Protein AF-A0A249PJV7-F1 (afdb_monomer_lite)

pLDDT: mean 77.78, std 18.68, range [42.84, 97.31]

InterPro domains:
  IPR000792 Transcription regulator LuxR, C-terminal [PF00196] (59-111)
  IPR000792 Transcription regulator LuxR, C-terminal [PR00038] (60-74)
  IPR000792 Transcription regulator LuxR, C-terminal [PR00038] (74-90)
  IPR000792 Transcription regulator LuxR, C-terminal [PR00038] (90-102)
  IPR000792 Transcription regulator LuxR, C-terminal [PS00622] (74-101)
  IPR000792 Transcription regulator LuxR, C-terminal [PS50043] (53-118)
  IPR000792 Transcription regulator LuxR, C-terminal [SM00421] (57-114)
  IPR000792 Transcription regulator LuxR, C-terminal [cd06170] (60-116)
  IPR016032 Signal transduction response regulator, C-terminal effector [SSF46894] (52-115)
  IPR036388 Winged helix-like DNA-binding domain superfamily [G3DSA:1.10.10.10] (46-116)

Foldseek 3Di:
DPVVVVVVVVVVVCVVVVHDDDPVVNVVVPPPDPDDDDDDPDDDDDPPPPPPLPCLVVPDDPLLNVLLVCLLVVDDLVVVCVVVVHDSVVSVVSQVVSCVSNVHPDSNRSSVVVVVVVVVD

Organism: NCBI:txid716928

Secondary structure (DSSP, 8-state):
--HHHHHHHHHHHHHHTT-----HHHHHH--S--------------------S--TTTTS-HHHHHHHHHHHTT--HHHHHHHHT--HHHHHHHHHHHHHHHT-SSHHHHHHHHHHHHTT-

Structure (mmCIF, N/CA/C/O backbone):
data_AF-A0A249PJV7-F1
#
_entry.id   AF-A0A249PJV7-F1
#
loop_
_atom_site.group_PDB
_atom_site.id
_atom_site.type_symbol
_atom_site.label_atom_id
_atom_site.label_alt_id
_atom_site.label_comp_id
_atom_site.label_asym_id
_atom_site.label_entity_id
_atom_site.label_seq_id
_atom_site.pdbx_PDB_ins_code
_atom_site.Cartn_x
_atom_site.Cartn_y
_atom_site.Cartn_z
_atom_site.occupancy
_atom_site.B_iso_or_equiv
_atom_site.auth_seq_id
_atom_site.auth_comp_id
_atom_site.auth_asym_id
_atom_site.auth_atom_id
_atom_site.pdbx_PDB_model_num
ATOM 1 N N . MET A 1 1 ? 27.826 9.187 -7.397 1.00 47.59 1 MET A N 1
ATOM 2 C CA . MET A 1 1 ? 27.723 9.079 -5.925 1.00 47.59 1 MET A CA 1
ATOM 3 C C . MET A 1 1 ? 26.666 8.029 -5.600 1.00 47.59 1 MET A C 1
ATOM 5 O O . MET A 1 1 ? 25.481 8.324 -5.683 1.00 47.59 1 MET A O 1
ATOM 9 N N . ASN A 1 2 ? 27.079 6.782 -5.348 1.00 49.06 2 ASN A N 1
ATOM 10 C CA . ASN A 1 2 ? 26.173 5.672 -5.025 1.00 49.06 2 ASN A CA 1
ATOM 11 C C . ASN A 1 2 ? 25.835 5.714 -3.527 1.00 49.06 2 ASN A C 1
ATOM 13 O O . ASN A 1 2 ? 26.393 4.961 -2.736 1.00 49.06 2 ASN A O 1
ATOM 17 N N . LEU A 1 3 ? 24.929 6.626 -3.159 1.00 65.44 3 LEU A N 1
ATOM 18 C CA . LEU A 1 3 ? 24.513 6.915 -1.779 1.00 65.44 3 LEU A CA 1
ATOM 19 C C . LEU A 1 3 ? 24.133 5.649 -0.988 1.00 65.44 3 LEU A C 1
ATOM 21 O O . LEU A 1 3 ? 24.379 5.564 0.209 1.00 65.44 3 LEU A O 1
ATOM 25 N N . SER A 1 4 ? 23.588 4.632 -1.659 1.00 72.12 4 SER A N 1
ATOM 26 C CA . SER A 1 4 ? 23.224 3.361 -1.032 1.00 72.12 4 SER A CA 1
ATOM 27 C C . SER A 1 4 ? 24.430 2.599 -0.474 1.00 72.12 4 SER A C 1
ATOM 29 O O . SER A 1 4 ? 24.326 2.020 0.601 1.00 72.12 4 SER A O 1
ATOM 31 N N . LEU A 1 5 ? 25.574 2.600 -1.165 1.00 76.62 5 LEU A N 1
ATOM 32 C CA . LEU A 1 5 ? 26.722 1.764 -0.797 1.00 76.62 5 LEU A CA 1
ATOM 33 C C . LEU A 1 5 ? 27.526 2.381 0.361 1.00 76.62 5 LEU A C 1
ATOM 35 O O . LEU A 1 5 ? 27.940 1.663 1.268 1.00 76.62 5 LEU A O 1
ATOM 39 N N . ASP A 1 6 ? 27.643 3.711 0.391 1.00 78.12 6 ASP A N 1
ATOM 40 C CA . ASP A 1 6 ? 28.238 4.472 1.501 1.00 78.12 6 ASP A CA 1
ATOM 41 C C . ASP A 1 6 ? 27.457 4.317 2.815 1.00 78.12 6 ASP A C 1
ATOM 43 O O . ASP A 1 6 ? 28.046 4.177 3.891 1.00 78.12 6 ASP A O 1
ATOM 47 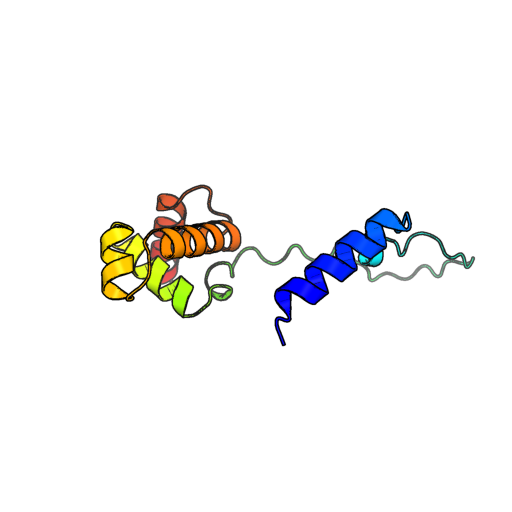N N . ILE A 1 7 ? 26.122 4.282 2.739 1.00 81.31 7 ILE A N 1
ATOM 48 C CA . ILE A 1 7 ? 25.267 4.060 3.913 1.00 81.31 7 ILE A CA 1
ATOM 49 C C . ILE A 1 7 ? 25.478 2.642 4.456 1.00 81.31 7 ILE A C 1
ATOM 51 O O . ILE A 1 7 ? 25.700 2.466 5.654 1.00 81.31 7 ILE A O 1
ATOM 55 N N . TRP A 1 8 ? 25.477 1.632 3.582 1.00 83.19 8 TRP A N 1
ATOM 56 C CA . TRP A 1 8 ? 25.709 0.241 3.980 1.00 83.19 8 TRP A CA 1
ATOM 57 C C . TRP A 1 8 ? 27.104 0.019 4.583 1.00 83.19 8 TRP A C 1
ATOM 59 O O . TRP A 1 8 ? 27.229 -0.662 5.601 1.00 83.19 8 TRP A O 1
ATOM 69 N N . LEU A 1 9 ? 28.145 0.643 4.026 1.00 81.94 9 LEU A N 1
ATOM 70 C CA . LEU A 1 9 ? 29.501 0.581 4.580 1.00 81.94 9 LEU A CA 1
ATOM 71 C C . LEU A 1 9 ? 29.604 1.262 5.949 1.00 81.94 9 LEU A C 1
ATOM 73 O O . LEU A 1 9 ? 30.307 0.763 6.828 1.00 81.94 9 LEU A O 1
ATOM 77 N N . SER A 1 10 ? 28.879 2.363 6.154 1.00 79.06 10 SER A N 1
ATOM 78 C CA . SER A 1 10 ? 28.840 3.068 7.441 1.00 79.06 10 SER A CA 1
ATOM 79 C C . SER A 1 10 ? 28.247 2.191 8.551 1.00 79.06 10 SER A C 1
ATOM 81 O O . SER A 1 10 ? 28.776 2.156 9.661 1.00 79.06 10 SER A O 1
ATOM 83 N N . VAL A 1 11 ? 27.198 1.422 8.238 1.00 76.69 11 VAL A N 1
ATOM 84 C CA . VAL A 1 11 ? 26.564 0.479 9.178 1.00 76.69 11 VAL A CA 1
ATOM 85 C C . VAL A 1 11 ? 27.494 -0.689 9.517 1.00 76.69 11 VAL A C 1
ATOM 87 O O . VAL A 1 11 ? 27.658 -1.022 10.690 1.00 76.69 11 VAL A O 1
ATOM 90 N N . ILE A 1 12 ? 28.153 -1.278 8.514 1.00 82.75 12 ILE A N 1
ATOM 91 C CA . ILE A 1 12 ? 29.110 -2.377 8.725 1.00 82.75 12 ILE A CA 1
ATOM 92 C C . ILE A 1 12 ? 30.295 -1.906 9.577 1.00 82.75 12 ILE A C 1
ATOM 94 O O . ILE A 1 12 ? 30.715 -2.600 10.502 1.00 82.75 12 ILE A O 1
ATOM 98 N N . ARG A 1 13 ? 30.811 -0.701 9.310 1.00 77.75 13 ARG A N 1
ATOM 99 C CA . ARG A 1 13 ? 31.916 -0.116 10.075 1.00 77.75 13 ARG A CA 1
ATOM 100 C C . ARG A 1 13 ? 31.535 0.142 11.534 1.00 77.75 13 ARG A C 1
ATOM 102 O O . ARG A 1 13 ? 32.350 -0.120 12.411 1.00 77.75 13 ARG A O 1
ATOM 109 N N . LEU A 1 14 ? 30.307 0.592 11.801 1.00 76.19 14 LEU A N 1
ATOM 110 C CA . LEU A 1 14 ? 29.801 0.775 13.163 1.00 76.19 14 LEU A CA 1
ATOM 111 C C . LEU A 1 14 ? 29.757 -0.553 13.934 1.00 76.19 14 LEU A C 1
ATOM 113 O O . LEU A 1 14 ? 30.263 -0.623 15.051 1.00 76.19 14 LEU A O 1
ATOM 117 N N . MET A 1 15 ? 29.229 -1.614 13.315 1.00 77.25 15 MET A N 1
ATOM 118 C CA . MET A 1 15 ? 29.163 -2.943 13.936 1.00 77.25 15 MET A CA 1
ATOM 119 C C . MET A 1 15 ? 30.549 -3.546 14.195 1.00 77.25 15 MET A C 1
ATOM 121 O O . MET A 1 15 ? 30.779 -4.113 15.260 1.00 77.25 15 MET A O 1
ATOM 125 N N . LEU A 1 16 ? 31.494 -3.397 13.259 1.00 79.56 16 LEU A N 1
ATOM 126 C CA . LEU A 1 16 ? 32.864 -3.908 13.418 1.00 79.56 16 LEU A CA 1
ATOM 127 C C . LEU A 1 16 ? 33.655 -3.173 14.510 1.00 79.56 16 LEU A C 1
ATOM 129 O O . LEU A 1 16 ? 34.535 -3.766 15.126 1.00 79.56 16 LEU A O 1
ATOM 133 N N . CYS A 1 17 ? 33.338 -1.905 14.777 1.00 72.06 17 CYS A N 1
ATOM 134 C CA . CYS A 1 17 ? 33.912 -1.148 15.890 1.00 72.06 17 CYS A CA 1
ATOM 135 C C . CYS A 1 17 ? 33.260 -1.467 17.250 1.00 72.06 17 CYS A C 1
ATOM 137 O O . CYS A 1 17 ? 33.632 -0.847 18.244 1.00 72.06 17 CYS A O 1
ATOM 139 N N . GLY A 1 18 ? 32.301 -2.403 17.311 1.00 59.75 18 GLY A N 1
ATOM 140 C CA . GLY A 1 18 ? 31.553 -2.721 18.532 1.00 59.75 18 GLY A CA 1
ATOM 141 C C . GLY A 1 18 ? 30.501 -1.670 18.898 1.00 59.75 18 GLY A C 1
ATOM 142 O O . GLY A 1 18 ? 30.070 -1.607 20.045 1.00 59.75 18 GLY A O 1
ATOM 143 N N . GLY A 1 19 ? 30.103 -0.822 17.946 1.00 63.09 19 GLY A N 1
ATOM 144 C CA . GLY A 1 19 ? 29.046 0.158 18.151 1.00 63.09 19 GLY A CA 1
ATOM 145 C C . GLY A 1 19 ? 27.679 -0.517 18.173 1.00 63.09 19 GLY A C 1
ATOM 146 O O . GLY A 1 19 ? 27.274 -1.148 17.196 1.00 63.09 19 GLY A O 1
ATOM 147 N N . GLU A 1 20 ? 26.946 -0.364 19.272 1.00 61.75 20 GLU A N 1
ATOM 148 C CA . GLU A 1 20 ? 25.554 -0.796 19.344 1.00 61.75 20 GLU A CA 1
ATOM 149 C C . GLU A 1 20 ? 24.675 0.151 18.520 1.00 61.75 20 GLU A C 1
ATOM 151 O O . GLU A 1 20 ? 24.611 1.360 18.755 1.00 61.75 20 GLU A O 1
ATOM 156 N N . TYR A 1 21 ? 23.985 -0.404 17.524 1.00 66.00 21 TYR A N 1
ATOM 157 C CA . TYR A 1 21 ? 22.943 0.320 16.810 1.00 66.00 21 TYR A CA 1
ATOM 158 C C . TYR A 1 21 ? 21.749 0.503 17.748 1.00 66.00 21 TYR A C 1
ATOM 160 O O . TYR A 1 21 ? 21.020 -0.450 18.018 1.00 66.00 21 TYR A O 1
ATOM 168 N N . LEU A 1 22 ? 21.557 1.727 18.241 1.00 66.94 22 LEU A N 1
ATOM 169 C CA . LEU A 1 22 ? 20.438 2.082 19.104 1.00 66.94 22 LEU A CA 1
ATOM 170 C C . LEU A 1 22 ? 19.263 2.580 18.244 1.00 66.94 22 LEU A C 1
ATOM 172 O O . LEU A 1 22 ? 19.349 3.671 17.670 1.00 66.94 22 LEU A O 1
ATOM 176 N N . PRO A 1 23 ? 18.155 1.825 18.132 1.00 63.44 23 PRO A N 1
ATOM 177 C CA . PRO A 1 23 ? 16.993 2.272 17.380 1.00 63.44 23 PRO A CA 1
ATOM 178 C C . PRO A 1 23 ? 16.438 3.568 17.992 1.00 63.44 23 PRO A C 1
ATOM 180 O O . PRO A 1 23 ? 16.383 3.687 19.219 1.00 63.44 23 PRO A O 1
ATOM 183 N N . PRO A 1 24 ? 15.957 4.530 17.186 1.00 60.94 24 PRO A N 1
ATOM 184 C CA . PRO A 1 24 ? 15.406 5.791 17.696 1.00 60.94 24 PRO A CA 1
ATOM 185 C C . PRO A 1 24 ? 14.197 5.590 18.626 1.00 60.94 24 PRO A C 1
ATOM 187 O O . PRO A 1 24 ? 13.920 6.435 19.479 1.00 60.94 24 PRO A O 1
ATOM 190 N N . GLU A 1 25 ? 13.517 4.446 18.518 1.00 63.38 25 GLU A N 1
ATOM 191 C CA . GLU A 1 25 ? 12.459 4.028 19.443 1.00 63.38 25 GLU A CA 1
ATOM 192 C C . GLU A 1 25 ? 12.979 3.802 20.873 1.00 63.38 25 GLU A C 1
ATOM 194 O O . GLU A 1 25 ? 12.285 4.107 21.842 1.00 63.38 25 GLU A O 1
ATOM 199 N N . LEU A 1 26 ? 14.224 3.330 21.025 1.00 58.56 26 LEU A N 1
ATOM 200 C CA . LEU A 1 26 ? 14.843 3.124 22.334 1.00 58.56 26 LEU A CA 1
ATOM 201 C C . LEU A 1 26 ? 15.240 4.456 22.979 1.00 58.56 26 LEU A C 1
ATOM 203 O O . LEU A 1 26 ? 15.023 4.627 24.169 1.00 58.56 26 LEU A O 1
ATOM 207 N N . ILE A 1 27 ? 15.709 5.440 22.204 1.00 64.69 27 ILE A N 1
ATOM 208 C CA . ILE A 1 27 ? 16.029 6.795 22.703 1.00 64.69 27 ILE A CA 1
ATOM 209 C C . ILE A 1 27 ? 14.768 7.505 23.216 1.00 64.69 27 ILE A C 1
ATOM 211 O O . ILE A 1 27 ? 14.797 8.178 24.245 1.00 64.69 27 ILE A O 1
ATOM 215 N N . ARG A 1 28 ? 13.637 7.333 22.518 1.00 56.94 28 ARG A N 1
ATOM 216 C CA . ARG A 1 28 ? 12.345 7.921 22.903 1.00 56.94 28 ARG A CA 1
ATOM 217 C C . ARG A 1 28 ? 11.841 7.383 24.248 1.00 56.94 28 ARG A C 1
ATOM 219 O O . ARG A 1 28 ? 11.235 8.137 25.007 1.00 56.94 28 ARG A O 1
ATOM 226 N N . ASN A 1 29 ? 12.133 6.116 24.541 1.00 50.97 29 ASN A N 1
ATOM 227 C CA . ASN A 1 29 ? 11.712 5.430 25.763 1.00 50.97 29 ASN A CA 1
ATOM 228 C C . ASN A 1 29 ? 12.785 5.440 26.869 1.00 50.97 29 ASN A C 1
ATOM 230 O O . ASN A 1 29 ? 12.449 5.238 28.029 1.00 50.97 29 ASN A O 1
ATOM 234 N N . ALA A 1 30 ? 14.048 5.742 26.546 1.00 56.53 30 ALA A N 1
ATOM 235 C CA . ALA A 1 30 ? 15.174 5.849 27.480 1.00 56.53 30 ALA A CA 1
ATOM 236 C C . ALA A 1 30 ? 15.235 7.188 28.241 1.00 56.53 30 ALA A C 1
ATOM 238 O O . ALA A 1 30 ? 16.242 7.499 28.870 1.00 56.53 30 ALA A O 1
ATOM 239 N N . LYS A 1 31 ? 14.137 7.959 28.288 1.00 50.88 31 LYS A N 1
ATOM 240 C CA . LYS A 1 31 ? 13.911 9.008 29.307 1.00 50.88 31 LYS A CA 1
ATOM 241 C C . LYS A 1 31 ? 13.654 8.404 30.705 1.00 50.88 31 LYS A C 1
ATOM 243 O O . LYS A 1 31 ? 12.875 8.934 31.493 1.00 50.88 31 LYS A O 1
ATOM 248 N N . LEU A 1 32 ? 14.298 7.279 30.996 1.00 52.47 32 LEU A N 1
ATOM 249 C CA . LEU A 1 32 ? 14.318 6.630 32.291 1.00 52.47 32 LEU A CA 1
ATOM 250 C C . LEU A 1 32 ? 15.679 6.946 32.914 1.00 52.47 32 LEU A C 1
ATOM 252 O O . LEU A 1 32 ? 16.702 6.406 32.513 1.00 52.47 32 LEU A O 1
ATOM 256 N N . ASP A 1 33 ? 15.625 7.846 33.892 1.00 52.19 33 ASP A N 1
ATOM 257 C CA . ASP A 1 33 ? 16.577 7.964 34.996 1.00 52.19 33 ASP A CA 1
ATOM 258 C C . ASP A 1 33 ? 17.910 8.707 34.764 1.00 52.19 33 ASP A C 1
ATOM 260 O O . ASP A 1 33 ? 18.994 8.202 35.036 1.00 52.19 33 ASP A O 1
ATOM 264 N N . ILE A 1 34 ? 17.832 9.984 34.368 1.00 53.31 34 ILE A N 1
ATOM 265 C CA . ILE A 1 34 ? 18.856 10.975 34.752 1.00 53.31 34 ILE A CA 1
ATOM 266 C C . ILE A 1 34 ? 18.224 11.841 35.855 1.00 53.31 34 ILE A C 1
ATOM 268 O O . ILE A 1 34 ? 17.432 12.741 35.583 1.00 53.31 34 ILE A O 1
ATOM 272 N N . GLN A 1 35 ? 18.496 11.455 37.104 1.00 48.50 35 GLN A N 1
ATOM 273 C CA . GLN A 1 35 ? 17.888 11.900 38.366 1.00 48.50 35 GLN A CA 1
ATOM 274 C C . GLN A 1 35 ? 17.716 13.418 38.560 1.00 48.50 35 GLN A C 1
ATOM 276 O O . GLN A 1 35 ? 18.641 14.207 38.373 1.00 48.50 35 GLN A O 1
ATOM 281 N N . SER A 1 36 ? 16.563 13.808 39.115 1.00 44.88 36 SER A N 1
ATOM 282 C CA . SER A 1 36 ? 16.451 14.927 40.063 1.00 44.88 36 SER A CA 1
ATOM 283 C C . SER A 1 36 ? 15.309 14.670 41.066 1.00 44.88 36 SER A C 1
ATOM 285 O O . SER A 1 36 ? 14.235 14.225 40.657 1.00 44.88 36 SER A O 1
ATOM 287 N N . PRO A 1 37 ? 15.540 14.895 42.375 1.00 53.75 37 PRO A N 1
ATOM 288 C CA . PRO A 1 37 ? 14.577 14.663 43.447 1.00 53.75 37 PRO A CA 1
ATOM 289 C C . PRO A 1 37 ? 13.528 15.787 43.510 1.00 53.75 37 PRO A C 1
ATOM 291 O O . PRO A 1 37 ? 13.763 16.889 43.025 1.00 53.75 37 PRO A O 1
ATOM 294 N N . ALA A 1 38 ? 12.423 15.500 44.206 1.00 43.03 38 ALA A N 1
ATOM 295 C CA . ALA A 1 38 ? 11.277 16.362 44.534 1.00 43.03 38 ALA A CA 1
ATOM 296 C C . ALA A 1 38 ? 10.109 16.357 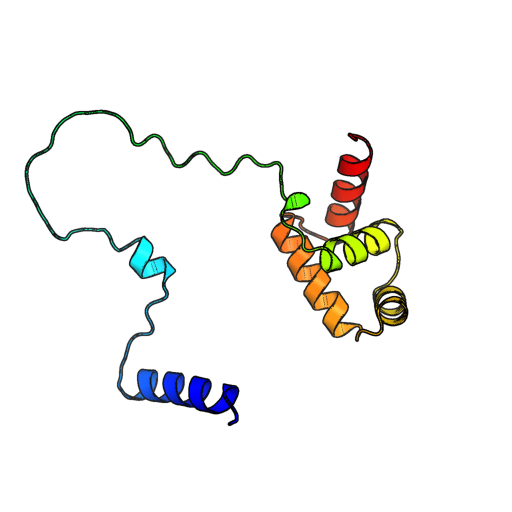43.528 1.00 43.03 38 ALA A C 1
ATOM 298 O O . ALA A 1 38 ? 10.121 16.991 42.476 1.00 43.03 38 ALA A O 1
ATOM 299 N N . LEU A 1 39 ? 9.042 15.663 43.938 1.00 48.22 39 LEU A N 1
ATOM 300 C CA . LEU A 1 39 ? 7.705 15.784 43.369 1.00 48.22 39 LEU A CA 1
ATOM 301 C C . LEU A 1 39 ? 7.137 17.198 43.577 1.00 48.22 39 LEU A C 1
ATOM 303 O O . LEU A 1 39 ? 7.143 17.694 44.704 1.00 48.22 39 LEU A O 1
ATOM 307 N N . PRO A 1 40 ? 6.461 17.751 42.565 1.00 54.56 40 PRO A N 1
ATOM 308 C CA . PRO A 1 40 ? 5.214 18.478 42.748 1.00 54.56 40 PRO A CA 1
ATOM 309 C C . PRO A 1 40 ? 4.017 17.552 42.430 1.00 54.56 40 PRO A C 1
ATOM 311 O O . PRO A 1 40 ? 4.000 16.919 41.371 1.00 54.56 40 PRO A O 1
ATOM 314 N N . PRO A 1 41 ? 2.992 17.444 43.300 1.00 54.88 41 PRO A N 1
ATOM 315 C CA . PRO A 1 41 ? 1.743 16.786 42.945 1.00 54.88 41 PRO A CA 1
ATOM 316 C C . PRO A 1 41 ? 0.934 17.757 42.077 1.00 54.88 41 PRO A C 1
ATOM 318 O O . PRO A 1 41 ? 0.560 18.839 42.522 1.00 54.88 41 PRO A O 1
ATOM 321 N N . GLY A 1 42 ? 0.689 17.409 40.817 1.00 43.03 42 GLY A N 1
ATOM 322 C CA . GLY A 1 42 ? -0.023 18.312 39.916 1.00 43.03 42 GLY A CA 1
ATOM 323 C C . GLY A 1 42 ? -0.351 17.681 38.576 1.00 43.03 42 GLY A C 1
ATOM 324 O O . GLY A 1 42 ? 0.361 17.879 37.601 1.00 43.03 42 GLY A O 1
ATOM 325 N N . ASN A 1 43 ? -1.430 16.900 38.563 1.00 54.06 43 ASN A N 1
ATOM 326 C CA . ASN A 1 43 ? -2.181 16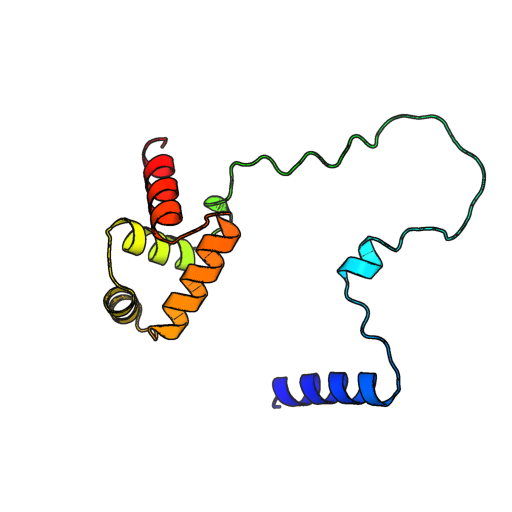.407 37.410 1.00 54.06 43 ASN A CA 1
ATOM 327 C C . ASN A 1 43 ? -1.894 17.101 36.065 1.00 54.06 43 ASN A C 1
ATOM 329 O O . ASN A 1 43 ? -2.262 18.259 35.888 1.00 54.06 43 ASN A O 1
ATOM 333 N N . SER A 1 44 ? -1.378 16.351 35.082 1.00 52.62 44 SER A N 1
ATOM 334 C CA . SER A 1 44 ? -1.822 16.399 33.667 1.00 52.62 44 SER A CA 1
ATOM 335 C C . SER A 1 44 ? -0.955 15.535 32.736 1.00 52.62 44 SER A C 1
ATOM 337 O O . SER A 1 44 ? -0.512 15.972 31.683 1.00 52.62 44 SER A O 1
ATOM 339 N N . PHE A 1 45 ? -0.768 14.258 33.066 1.00 42.84 45 PHE A N 1
ATOM 340 C CA . PHE A 1 45 ? -0.441 13.252 32.051 1.00 42.84 45 PHE A CA 1
ATOM 341 C C . PHE A 1 45 ? -1.464 12.131 32.156 1.00 42.84 45 PHE A C 1
ATOM 343 O O . PHE A 1 45 ? -1.240 11.090 32.765 1.00 42.84 45 PHE A O 1
ATOM 350 N N . GLY A 1 46 ? -2.643 12.393 31.586 1.00 51.59 46 GLY A N 1
ATOM 351 C CA . GLY A 1 46 ? -3.524 11.304 31.189 1.00 51.59 46 GLY A CA 1
ATOM 352 C C . GLY A 1 46 ? -2.776 10.381 30.217 1.00 51.59 46 GLY A C 1
ATOM 353 O O . GLY A 1 46 ? -1.854 10.845 29.535 1.00 51.59 46 GLY A O 1
ATOM 354 N N . PRO A 1 47 ? -3.139 9.089 30.144 1.00 54.31 47 PRO A N 1
ATOM 355 C CA . PRO A 1 47 ? -2.537 8.168 29.185 1.00 54.31 47 PRO A CA 1
ATOM 356 C C . PRO A 1 47 ? -2.580 8.807 27.790 1.00 54.31 47 PRO A C 1
ATOM 358 O O . PRO A 1 47 ? -3.577 9.475 27.485 1.00 54.31 47 PRO A O 1
ATOM 361 N N . PRO A 1 48 ? -1.541 8.650 26.944 1.00 53.56 48 PRO A N 1
ATOM 362 C CA . PRO A 1 48 ? -1.605 9.121 25.571 1.00 53.56 48 PRO A CA 1
ATOM 363 C C . PRO A 1 48 ? -2.852 8.493 24.971 1.00 53.56 48 PRO A C 1
ATOM 365 O O . PRO A 1 48 ? -2.942 7.274 24.833 1.00 53.56 48 PRO A O 1
ATOM 368 N N . ARG A 1 49 ? -3.855 9.345 24.742 1.00 51.06 49 ARG A N 1
ATOM 369 C CA . ARG A 1 49 ? -5.159 8.991 24.206 1.00 51.06 49 ARG A CA 1
ATOM 370 C C . ARG A 1 49 ? -4.877 8.081 23.025 1.00 51.06 49 ARG A C 1
ATOM 372 O O . ARG A 1 49 ? -4.287 8.540 22.046 1.00 51.06 49 ARG A O 1
ATOM 379 N N . ALA A 1 50 ? -5.198 6.794 23.182 1.00 50.62 50 ALA A N 1
ATOM 380 C CA . ALA A 1 50 ? -5.074 5.803 22.130 1.00 50.62 50 ALA A CA 1
ATOM 381 C C . ALA A 1 50 ? -5.603 6.471 20.867 1.00 50.62 50 ALA A C 1
ATOM 383 O O . ALA A 1 50 ? -6.736 6.969 20.881 1.00 50.62 50 ALA A O 1
ATOM 384 N N . LYS A 1 51 ? -4.727 6.617 19.861 1.00 51.41 51 LYS A N 1
ATOM 385 C CA . LYS A 1 51 ? -5.062 7.263 18.594 1.00 51.41 51 LYS A CA 1
ATOM 386 C C . LYS A 1 51 ? -6.442 6.762 18.208 1.00 51.41 51 LYS A C 1
ATOM 388 O O . LYS A 1 51 ? -6.664 5.556 18.106 1.00 51.41 51 LYS A O 1
ATOM 393 N N . THR A 1 52 ? -7.379 7.701 18.155 1.00 45.78 52 THR A N 1
ATOM 394 C CA . THR A 1 52 ? -8.778 7.420 17.864 1.00 45.78 52 THR A CA 1
ATOM 395 C C . THR A 1 52 ? -8.814 6.566 16.609 1.00 45.78 52 THR A C 1
ATOM 397 O O . THR A 1 52 ? -8.219 6.918 15.595 1.00 45.78 52 THR A O 1
ATOM 400 N N . GLN A 1 53 ? -9.440 5.403 16.740 1.00 51.62 53 GLN A N 1
ATOM 401 C CA . GLN A 1 53 ? -9.342 4.264 15.835 1.00 51.62 53 GLN A CA 1
ATOM 402 C C . GLN A 1 53 ? -10.162 4.475 14.557 1.00 51.62 53 GLN A C 1
ATOM 404 O O . GLN A 1 53 ? -10.944 3.617 14.161 1.00 51.62 53 GLN A O 1
ATOM 409 N N . ASN A 1 54 ? -10.055 5.650 13.937 1.00 52.88 54 ASN A N 1
ATOM 410 C CA . ASN A 1 54 ? -10.908 6.002 12.814 1.00 52.88 54 ASN A CA 1
ATOM 411 C C . ASN A 1 54 ? -10.260 6.965 11.815 1.00 52.88 54 ASN A C 1
ATOM 413 O O . ASN A 1 54 ? -10.880 7.938 11.396 1.00 52.88 54 ASN A O 1
ATOM 417 N N . THR A 1 55 ? -9.024 6.676 11.402 1.00 56.06 55 THR A N 1
ATOM 418 C CA . THR A 1 55 ? -8.443 7.330 10.216 1.00 56.06 55 THR A CA 1
ATOM 419 C C .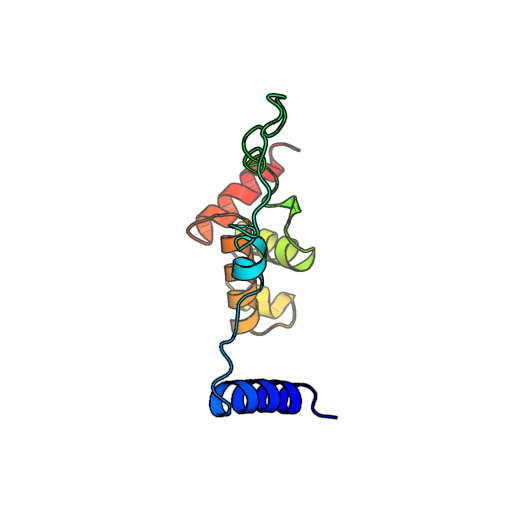 THR A 1 55 ? -7.503 6.438 9.403 1.00 56.06 55 TH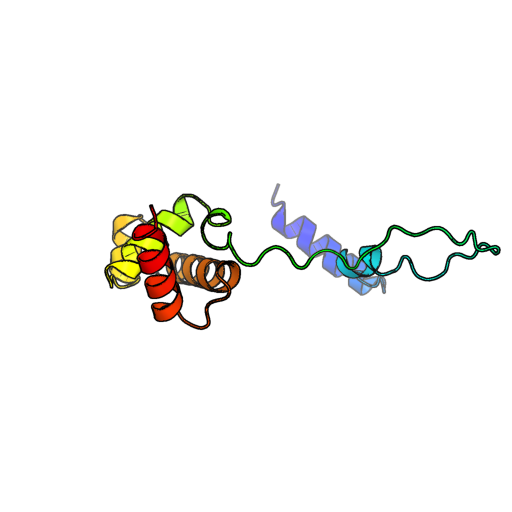R A C 1
ATOM 421 O O . THR A 1 55 ? -6.680 6.942 8.651 1.00 56.06 55 THR A O 1
ATOM 424 N N . GLY A 1 56 ? -7.656 5.108 9.456 1.00 73.56 56 GLY A N 1
ATOM 425 C CA . GLY A 1 56 ? -6.791 4.198 8.684 1.00 73.56 56 GLY A CA 1
ATOM 426 C C . GLY A 1 56 ? -6.802 4.462 7.169 1.00 73.56 56 GLY A C 1
ATOM 427 O O . GLY A 1 56 ? -5.792 4.272 6.503 1.00 73.56 56 GLY A O 1
ATOM 428 N N . ILE A 1 57 ? -7.923 4.945 6.616 1.00 81.50 57 ILE A N 1
ATOM 429 C CA . ILE A 1 57 ? -8.042 5.274 5.183 1.00 81.50 57 ILE A CA 1
ATOM 430 C C . ILE A 1 57 ? -7.461 6.656 4.863 1.00 81.50 57 ILE A C 1
ATOM 432 O O . ILE A 1 57 ? -6.869 6.828 3.803 1.00 81.50 57 ILE A O 1
ATOM 436 N N . ALA A 1 58 ? -7.572 7.625 5.777 1.00 82.06 58 ALA A N 1
ATOM 437 C CA . ALA A 1 58 ? -6.993 8.957 5.580 1.00 82.06 58 ALA A CA 1
ATOM 438 C C . ALA A 1 58 ? -5.456 8.961 5.688 1.00 82.06 58 ALA A C 1
ATOM 440 O O . ALA A 1 58 ? -4.812 9.888 5.210 1.00 82.06 58 ALA A O 1
ATOM 441 N N . GLU A 1 59 ? -4.865 7.928 6.297 1.00 87.19 59 GLU A N 1
ATOM 442 C CA . GLU A 1 59 ? -3.411 7.720 6.353 1.00 87.19 59 GLU A CA 1
ATOM 443 C C . GLU A 1 59 ? -2.834 7.072 5.076 1.00 87.19 59 GLU A C 1
ATOM 445 O O . GLU A 1 59 ? -1.612 6.939 4.932 1.00 87.19 59 GLU A O 1
ATOM 450 N N . LEU A 1 60 ? -3.686 6.660 4.129 1.00 91.69 60 LEU A N 1
ATOM 451 C CA . LEU A 1 60 ? -3.240 6.116 2.850 1.00 91.69 60 LEU A CA 1
ATOM 452 C C . LEU A 1 60 ? -2.779 7.233 1.915 1.00 91.69 60 LEU A C 1
ATOM 454 O O . LEU A 1 60 ? -3.409 8.279 1.775 1.00 91.69 60 LEU A O 1
ATOM 458 N N . THR A 1 61 ? -1.685 6.978 1.207 1.00 93.50 61 THR A N 1
ATOM 459 C CA . THR A 1 61 ? -1.251 7.845 0.109 1.00 93.50 61 THR A CA 1
ATOM 460 C C . THR A 1 61 ? -2.236 7.774 -1.058 1.00 93.50 61 THR A C 1
ATOM 462 O O . THR A 1 61 ? -2.949 6.783 -1.229 1.00 93.50 61 THR A O 1
ATOM 465 N N . ALA A 1 62 ? -2.217 8.780 -1.937 1.00 92.88 62 ALA A N 1
ATOM 466 C CA . ALA A 1 62 ? -3.062 8.798 -3.134 1.00 92.88 62 ALA A CA 1
ATOM 467 C C . ALA A 1 62 ? -2.914 7.519 -3.980 1.00 92.88 62 ALA A C 1
ATOM 469 O O . ALA A 1 62 ? -3.901 6.961 -4.456 1.00 92.88 62 ALA A O 1
ATOM 470 N N . ARG A 1 63 ? -1.683 7.007 -4.119 1.00 93.00 63 ARG A N 1
ATOM 471 C CA . ARG A 1 63 ? -1.422 5.775 -4.871 1.00 93.00 63 ARG A CA 1
ATOM 472 C C . ARG A 1 63 ? -1.966 4.532 -4.173 1.00 93.00 63 ARG A C 1
ATOM 474 O O . ARG A 1 63 ? -2.498 3.643 -4.829 1.00 93.00 63 ARG A O 1
ATOM 481 N N . GLU A 1 64 ? -1.833 4.459 -2.856 1.00 94.88 64 GLU A N 1
ATOM 482 C CA . GLU A 1 64 ? -2.377 3.354 -2.065 1.00 94.88 64 GLU A CA 1
ATOM 483 C C . GLU A 1 64 ? -3.908 3.331 -2.106 1.00 94.88 64 GLU A C 1
ATOM 485 O O . GLU A 1 64 ? -4.492 2.256 -2.222 1.00 94.88 64 GLU A O 1
ATOM 490 N N . LEU A 1 65 ? -4.549 4.501 -2.097 1.00 95.31 65 LEU A N 1
ATOM 491 C CA . LEU A 1 65 ? -5.999 4.632 -2.219 1.00 95.31 65 LEU A CA 1
ATOM 492 C C . LEU A 1 65 ? -6.492 4.141 -3.589 1.00 95.31 65 LEU A C 1
ATOM 494 O O . LEU A 1 65 ? -7.406 3.324 -3.646 1.00 95.31 65 LEU A O 1
ATOM 498 N N . GLN A 1 66 ? -5.827 4.538 -4.679 1.00 95.81 66 GLN A N 1
ATOM 499 C CA . GLN A 1 66 ? -6.115 4.038 -6.032 1.00 95.81 66 GLN A CA 1
ATOM 500 C C . GLN A 1 66 ? -5.988 2.508 -6.138 1.00 95.81 66 GLN A C 1
ATOM 502 O O . GLN A 1 66 ? -6.817 1.832 -6.748 1.00 95.81 66 GLN A O 1
ATOM 507 N N . ILE A 1 67 ? -4.942 1.935 -5.533 1.00 96.25 67 ILE A N 1
ATOM 508 C CA . ILE A 1 67 ? -4.749 0.480 -5.503 1.00 96.25 67 ILE A CA 1
ATOM 509 C C . ILE A 1 67 ? -5.857 -0.186 -4.679 1.00 96.25 67 ILE A C 1
ATOM 511 O O . ILE A 1 67 ? -6.418 -1.190 -5.117 1.00 96.25 67 ILE A O 1
ATOM 515 N N . LEU A 1 68 ? -6.198 0.364 -3.513 1.00 96.25 68 LEU A N 1
ATOM 516 C CA . LEU A 1 68 ? -7.246 -0.162 -2.639 1.00 96.25 68 LEU A CA 1
ATOM 517 C C . LEU A 1 68 ? -8.628 -0.133 -3.306 1.00 96.25 68 LEU A C 1
ATOM 519 O O . LEU A 1 68 ? -9.383 -1.096 -3.176 1.00 96.25 68 LEU A O 1
ATOM 523 N N . GLU A 1 69 ? -8.934 0.910 -4.077 1.00 95.62 69 GLU A N 1
ATOM 524 C CA . GLU A 1 69 ? -10.153 1.003 -4.882 1.00 95.62 69 GLU A CA 1
ATOM 525 C C . GLU A 1 69 ? -10.247 -0.160 -5.880 1.00 95.62 69 GLU A C 1
ATOM 527 O O . GLU A 1 69 ? -11.237 -0.894 -5.895 1.00 95.62 69 GLU A O 1
ATOM 532 N N . MET A 1 70 ? -9.189 -0.412 -6.652 1.00 96.25 70 MET A N 1
ATOM 533 C CA . MET A 1 70 ? -9.141 -1.536 -7.594 1.00 96.25 70 MET A CA 1
ATOM 534 C C . MET A 1 70 ? -9.240 -2.893 -6.877 1.00 96.25 70 MET A C 1
ATOM 536 O O . MET A 1 70 ? -9.928 -3.808 -7.336 1.00 96.25 70 MET A O 1
ATOM 540 N N . VAL A 1 71 ? -8.606 -3.027 -5.711 1.00 96.06 71 VAL A N 1
ATOM 541 C CA . VAL A 1 71 ? -8.709 -4.233 -4.875 1.00 96.06 71 VAL A CA 1
ATOM 542 C C . VAL A 1 71 ? -10.140 -4.442 -4.376 1.00 96.06 71 VAL A C 1
ATOM 544 O O . VAL A 1 71 ? -10.608 -5.580 -4.373 1.00 96.06 71 VAL A O 1
ATOM 547 N N . SER A 1 72 ? -10.854 -3.372 -4.015 1.00 95.31 72 SER A N 1
ATOM 548 C CA . SER A 1 72 ? -12.257 -3.434 -3.585 1.00 95.31 72 SER A CA 1
ATOM 549 C C . SER A 1 72 ? -13.215 -3.878 -4.693 1.00 95.31 72 SER A C 1
ATOM 551 O O . SER A 1 72 ? -14.233 -4.505 -4.405 1.00 95.31 72 SER A O 1
ATOM 553 N N . ARG A 1 73 ? -12.838 -3.648 -5.958 1.00 94.75 73 ARG A N 1
ATOM 554 C CA . ARG A 1 73 ? -13.524 -4.159 -7.157 1.00 94.75 73 ARG A CA 1
ATOM 555 C C . ARG A 1 73 ? -13.185 -5.622 -7.475 1.00 94.75 73 ARG A C 1
ATOM 557 O O . ARG A 1 73 ? -13.699 -6.171 -8.441 1.00 94.75 73 ARG A O 1
ATOM 564 N N . GLY A 1 74 ? -12.310 -6.257 -6.692 1.00 94.75 74 GLY A N 1
ATOM 565 C CA . GLY A 1 74 ? -11.917 -7.657 -6.873 1.00 94.75 74 GLY A CA 1
ATOM 566 C C . GLY A 1 74 ? -10.828 -7.885 -7.925 1.00 94.75 74 GLY A C 1
ATOM 567 O O . GLY A 1 74 ? -10.587 -9.027 -8.315 1.00 94.75 74 GLY A O 1
ATOM 568 N N . LEU A 1 75 ? -10.136 -6.834 -8.378 1.00 95.00 75 LEU A N 1
ATOM 569 C CA . LEU A 1 75 ? -9.085 -6.975 -9.388 1.00 95.00 75 LEU A CA 1
ATOM 570 C C . LEU A 1 75 ? -7.868 -7.745 -8.848 1.00 95.00 75 LEU A C 1
ATOM 572 O O . LEU A 1 75 ? -7.464 -7.640 -7.682 1.00 95.00 75 LEU A O 1
ATOM 576 N N . GLN A 1 76 ? -7.267 -8.543 -9.730 1.00 95.38 76 GLN A N 1
ATOM 577 C CA . GLN A 1 76 ? -6.038 -9.277 -9.444 1.00 95.38 76 GLN A CA 1
ATOM 578 C C . GLN A 1 76 ? -4.815 -8.362 -9.552 1.00 95.38 76 GLN A C 1
ATOM 580 O O . GLN A 1 76 ? -4.805 -7.405 -10.327 1.00 95.38 76 GLN A O 1
ATOM 585 N N . ASN A 1 77 ? -3.740 -8.701 -8.835 1.00 94.75 77 ASN A N 1
ATOM 586 C CA . ASN A 1 77 ? -2.517 -7.892 -8.802 1.00 94.75 77 ASN A CA 1
ATOM 587 C C . ASN A 1 77 ? -1.913 -7.681 -10.197 1.00 94.75 77 ASN A C 1
ATOM 589 O O . ASN A 1 77 ? -1.385 -6.608 -10.455 1.00 94.75 77 ASN A O 1
ATOM 593 N N . LYS A 1 78 ? -2.042 -8.664 -11.099 1.00 96.00 78 LYS A N 1
ATOM 594 C CA . LYS A 1 78 ? -1.602 -8.566 -12.498 1.00 96.00 78 LYS A CA 1
ATOM 595 C C . LYS A 1 78 ? -2.323 -7.461 -13.274 1.00 96.00 78 LYS A C 1
ATOM 597 O O . LYS A 1 78 ? -1.689 -6.721 -14.016 1.00 96.00 78 LYS A O 1
ATOM 602 N N . LEU A 1 79 ? -3.635 -7.321 -13.076 1.00 97.06 79 LEU A N 1
ATOM 603 C CA . LEU A 1 79 ? -4.437 -6.289 -13.741 1.00 97.06 79 LEU A CA 1
ATOM 604 C C . LEU A 1 79 ? -4.147 -4.905 -13.157 1.00 97.06 79 LEU A C 1
ATOM 606 O O . LEU A 1 79 ? -3.956 -3.950 -13.898 1.00 97.06 79 LEU A O 1
ATOM 610 N N . ILE A 1 80 ? -4.019 -4.821 -11.831 1.00 96.69 80 ILE A N 1
ATOM 611 C CA . ILE A 1 80 ? -3.626 -3.588 -11.136 1.00 96.69 80 ILE A CA 1
ATOM 612 C C . ILE A 1 80 ? -2.230 -3.140 -11.593 1.00 96.69 80 ILE A C 1
ATOM 614 O O . ILE A 1 80 ? -2.006 -1.963 -11.851 1.00 96.69 80 ILE A O 1
ATOM 618 N N . ALA A 1 81 ? -1.292 -4.079 -11.721 1.00 96.62 81 ALA A N 1
ATOM 619 C CA . ALA A 1 81 ? 0.054 -3.826 -12.218 1.00 96.62 81 ALA A CA 1
ATOM 620 C C . ALA A 1 81 ? 0.037 -3.281 -13.655 1.00 96.62 81 ALA A C 1
ATOM 622 O O . ALA A 1 81 ? 0.725 -2.299 -13.933 1.00 96.62 81 ALA A O 1
ATOM 623 N N . ALA A 1 82 ? -0.783 -3.863 -14.536 1.00 96.69 82 ALA A N 1
ATOM 624 C CA . ALA A 1 82 ? -0.939 -3.408 -15.915 1.00 96.69 82 ALA A CA 1
ATOM 625 C C . ALA A 1 82 ? -1.508 -1.980 -16.002 1.00 96.69 82 ALA A C 1
ATOM 627 O O . ALA A 1 82 ? -0.921 -1.143 -16.685 1.00 96.69 82 ALA A O 1
ATOM 628 N N . GLU A 1 83 ? -2.578 -1.686 -15.256 1.00 96.19 83 GLU A N 1
ATOM 629 C CA . GLU A 1 83 ? -3.214 -0.358 -15.210 1.00 96.19 83 GLU A CA 1
ATOM 630 C C . GLU A 1 83 ? -2.214 0.732 -14.807 1.00 96.19 83 GLU A C 1
ATOM 632 O O . GLU A 1 83 ? -2.125 1.813 -15.385 1.00 96.19 83 GLU A O 1
ATOM 637 N N . PHE A 1 84 ? -1.396 0.409 -13.810 1.00 94.81 84 PHE A N 1
ATOM 638 C CA . PHE A 1 84 ? -0.498 1.350 -13.169 1.00 94.81 84 PHE A CA 1
ATOM 639 C C . PHE A 1 84 ? 0.933 1.334 -13.711 1.00 94.81 84 PHE A C 1
ATOM 641 O O . PHE A 1 84 ? 1.765 2.084 -13.192 1.00 94.81 84 PHE A O 1
ATOM 648 N N . ARG A 1 85 ? 1.213 0.513 -14.735 1.00 94.69 85 ARG A N 1
ATOM 649 C CA . ARG A 1 85 ? 2.556 0.250 -15.288 1.00 94.69 85 ARG A CA 1
ATOM 650 C C . ARG A 1 85 ? 3.583 -0.099 -14.201 1.00 94.69 85 ARG A C 1
ATOM 652 O O . ARG A 1 85 ? 4.707 0.397 -14.201 1.00 94.69 85 ARG A O 1
ATOM 659 N N . LEU A 1 86 ? 3.175 -0.937 -13.250 1.00 94.62 86 LEU A N 1
ATOM 660 C CA . LEU A 1 86 ? 3.999 -1.437 -12.148 1.00 94.62 86 LEU A CA 1
ATOM 661 C C . LEU A 1 86 ? 4.300 -2.926 -12.326 1.00 94.62 86 LEU A C 1
ATOM 663 O O . LEU A 1 86 ? 3.659 -3.616 -13.112 1.00 94.62 86 LEU A O 1
ATOM 667 N N . SER A 1 87 ? 5.250 -3.447 -11.549 1.00 97.31 87 SER A N 1
ATOM 668 C CA . SER A 1 87 ? 5.417 -4.897 -11.415 1.00 97.31 87 SER A CA 1
ATOM 669 C C . SER A 1 87 ? 4.388 -5.476 -10.434 1.00 97.31 87 SER A C 1
ATOM 671 O O . SER A 1 87 ? 3.976 -4.808 -9.480 1.00 97.31 87 SER A O 1
ATOM 673 N N . GLU A 1 88 ? 4.020 -6.751 -10.598 1.00 96.94 88 GLU A N 1
ATOM 674 C CA . GLU A 1 88 ? 3.163 -7.451 -9.626 1.00 96.94 88 GLU A CA 1
ATOM 675 C C . GLU A 1 88 ? 3.766 -7.460 -8.214 1.00 96.94 88 GLU A C 1
ATOM 677 O O . GLU A 1 88 ? 3.039 -7.403 -7.220 1.00 96.94 88 GLU A O 1
ATOM 682 N N . HIS A 1 89 ? 5.096 -7.517 -8.116 1.00 96.56 89 HIS A N 1
ATOM 683 C CA . HIS A 1 89 ? 5.813 -7.458 -6.847 1.00 96.56 89 HIS A CA 1
ATOM 684 C C . HIS A 1 89 ? 5.616 -6.104 -6.154 1.00 96.56 89 HIS A C 1
ATOM 686 O O . HIS A 1 89 ? 5.289 -6.056 -4.971 1.00 96.56 89 HIS A O 1
ATOM 692 N N . THR A 1 90 ? 5.708 -5.006 -6.905 1.00 96.19 90 THR A N 1
ATOM 693 C CA . THR A 1 90 ? 5.456 -3.653 -6.394 1.00 96.19 90 THR A CA 1
ATOM 694 C C . THR A 1 90 ? 4.022 -3.514 -5.877 1.00 96.19 90 THR A C 1
ATOM 696 O O . THR A 1 90 ? 3.809 -2.987 -4.788 1.00 96.19 90 THR A O 1
ATOM 699 N N . VAL A 1 91 ? 3.033 -4.058 -6.597 1.00 96.75 91 VAL A N 1
ATOM 700 C CA . VAL A 1 91 ? 1.633 -4.072 -6.133 1.00 96.75 91 VAL A CA 1
ATOM 701 C C . VAL A 1 91 ? 1.482 -4.864 -4.832 1.00 96.75 91 VAL A C 1
ATOM 703 O O . VAL A 1 91 ? 0.766 -4.420 -3.937 1.00 96.75 91 VAL A O 1
ATOM 706 N N . LYS A 1 92 ? 2.177 -6.001 -4.678 1.00 96.00 92 LYS A N 1
ATOM 707 C CA . LYS A 1 92 ? 2.175 -6.771 -3.419 1.00 96.00 92 LYS A CA 1
ATOM 708 C C . LYS A 1 92 ? 2.740 -5.962 -2.248 1.00 96.00 92 LYS A C 1
ATOM 710 O O . LYS A 1 92 ? 2.151 -6.002 -1.173 1.00 96.00 92 LYS A O 1
ATOM 715 N N . ILE A 1 93 ? 3.822 -5.208 -2.458 1.00 96.88 93 ILE A N 1
ATOM 716 C CA . ILE A 1 93 ? 4.396 -4.323 -1.429 1.00 96.88 93 ILE A CA 1
ATOM 717 C C . ILE A 1 93 ? 3.394 -3.233 -1.040 1.00 96.88 93 ILE A C 1
ATOM 719 O O . ILE A 1 93 ? 3.116 -3.050 0.143 1.00 96.88 93 ILE A O 1
ATOM 723 N N . HIS A 1 94 ? 2.799 -2.544 -2.020 1.00 96.06 94 HIS A N 1
ATOM 724 C CA . HIS A 1 94 ? 1.774 -1.537 -1.736 1.00 96.06 94 HIS A CA 1
ATOM 725 C C . HIS A 1 94 ? 0.591 -2.135 -0.972 1.00 96.06 94 HIS A C 1
ATOM 727 O O . HIS A 1 94 ? 0.127 -1.540 -0.006 1.00 96.06 94 HIS A O 1
ATOM 733 N N . LEU A 1 95 ? 0.138 -3.332 -1.351 1.00 96.19 95 LEU A N 1
ATOM 734 C CA . LEU A 1 95 ? -0.960 -4.014 -0.674 1.00 96.19 95 LEU A CA 1
ATOM 735 C C . LEU A 1 95 ? -0.609 -4.395 0.768 1.00 96.19 95 LEU A C 1
ATOM 737 O O . LEU A 1 95 ? -1.448 -4.243 1.650 1.00 96.19 95 LEU A O 1
ATOM 741 N N . HIS A 1 96 ? 0.620 -4.845 1.021 1.00 96.06 96 HIS A N 1
ATOM 742 C CA . HIS A 1 96 ? 1.099 -5.107 2.376 1.00 96.06 96 HIS A CA 1
ATOM 743 C C . HIS A 1 96 ? 1.060 -3.834 3.230 1.00 96.06 96 HIS A C 1
ATOM 745 O O . HIS A 1 96 ? 0.479 -3.843 4.310 1.00 96.06 96 HIS A O 1
ATOM 751 N N . ASN A 1 97 ? 1.581 -2.720 2.712 1.00 94.81 97 ASN A N 1
ATOM 752 C CA . ASN A 1 97 ? 1.560 -1.439 3.420 1.00 94.81 97 ASN A CA 1
ATOM 753 C C . ASN A 1 97 ? 0.132 -0.958 3.696 1.00 94.81 97 ASN A C 1
ATOM 755 O O . ASN A 1 97 ? -0.148 -0.496 4.798 1.00 94.81 97 ASN A O 1
ATOM 759 N N . ILE A 1 98 ? -0.779 -1.108 2.730 1.00 95.31 98 ILE A N 1
ATOM 760 C CA . ILE A 1 98 ? -2.202 -0.785 2.894 1.00 95.31 98 ILE A CA 1
ATOM 761 C C . ILE A 1 98 ? -2.822 -1.617 4.018 1.00 95.31 98 ILE A C 1
ATOM 763 O O . ILE A 1 98 ? -3.469 -1.061 4.899 1.00 95.31 98 ILE A O 1
ATOM 767 N N . ILE A 1 99 ? -2.619 -2.937 4.007 1.00 94.44 99 ILE A N 1
ATOM 768 C CA . ILE A 1 99 ? -3.157 -3.851 5.025 1.00 94.44 99 ILE A CA 1
ATOM 769 C C . ILE A 1 99 ? -2.635 -3.465 6.415 1.00 94.44 99 ILE A C 1
ATOM 771 O O . ILE A 1 99 ? -3.427 -3.351 7.349 1.00 94.44 99 ILE A O 1
ATOM 775 N N . THR A 1 100 ? -1.335 -3.181 6.528 1.00 92.88 100 THR A N 1
ATOM 776 C CA . THR A 1 100 ? -0.695 -2.751 7.777 1.00 92.88 100 THR A CA 1
ATOM 777 C C . THR A 1 100 ? -1.244 -1.411 8.270 1.00 92.88 100 THR A C 1
ATOM 779 O O . THR A 1 100 ? -1.626 -1.306 9.432 1.00 92.88 100 THR A O 1
ATOM 782 N N . LYS A 1 101 ? -1.353 -0.401 7.397 1.00 92.06 101 LYS A N 1
ATOM 783 C CA . LYS A 1 101 ? -1.903 0.926 7.741 1.00 92.06 101 LYS A CA 1
ATOM 784 C C . LYS A 1 101 ? -3.376 0.865 8.136 1.00 92.06 101 LYS A C 1
ATOM 786 O O . LYS A 1 101 ? -3.805 1.549 9.057 1.00 92.06 101 LYS A O 1
ATOM 791 N N . LEU A 1 102 ? -4.153 0.012 7.472 1.00 91.44 102 LEU A N 1
ATOM 792 C CA . LEU A 1 102 ? -5.559 -0.199 7.803 1.00 91.44 102 LEU A CA 1
ATOM 793 C C . LEU A 1 102 ? -5.763 -1.069 9.044 1.00 91.44 102 LEU A C 1
ATOM 795 O O . LEU A 1 102 ? -6.901 -1.166 9.501 1.00 91.44 102 LEU A O 1
ATOM 799 N N . GLY A 1 103 ? -4.718 -1.725 9.562 1.00 90.12 103 GLY A N 1
ATOM 800 C CA . GLY A 1 103 ? -4.846 -2.729 10.618 1.00 90.12 103 GLY A CA 1
ATOM 801 C C . GLY A 1 103 ? -5.792 -3.866 10.221 1.00 90.12 103 GLY A C 1
ATOM 802 O O . GLY A 1 103 ? -6.609 -4.300 11.033 1.00 90.12 103 GLY A O 1
ATOM 803 N N . ALA A 1 104 ? -5.759 -4.267 8.948 1.00 91.94 104 ALA A N 1
ATOM 804 C CA . ALA A 1 104 ? -6.511 -5.404 8.429 1.00 91.94 104 ALA A CA 1
ATOM 805 C C . ALA A 1 104 ? -5.651 -6.676 8.500 1.00 91.94 104 ALA A C 1
ATOM 807 O O . ALA A 1 104 ? -4.425 -6.612 8.457 1.00 91.94 104 ALA A O 1
ATOM 808 N N . HIS A 1 105 ? -6.279 -7.846 8.557 1.00 90.94 105 HIS A N 1
ATOM 809 C CA . HIS A 1 105 ? -5.580 -9.131 8.547 1.00 90.94 105 HIS A CA 1
ATOM 810 C C . HIS A 1 105 ? -5.354 -9.664 7.133 1.00 90.94 105 HIS A C 1
ATOM 812 O O . HIS A 1 105 ? -4.428 -10.437 6.891 1.00 90.94 105 HIS A O 1
ATOM 818 N N . ASN A 1 106 ? -6.204 -9.281 6.181 1.00 94.00 106 ASN A N 1
ATOM 819 C CA . ASN A 1 106 ? -6.105 -9.749 4.806 1.00 94.00 106 ASN A CA 1
ATOM 820 C C . ASN A 1 106 ? -6.633 -8.715 3.798 1.00 94.00 106 ASN A C 1
ATOM 822 O O . ASN A 1 106 ? -7.285 -7.728 4.145 1.00 94.00 106 ASN A O 1
ATOM 826 N N . ARG A 1 107 ? -6.359 -8.961 2.510 1.00 94.44 107 ARG A N 1
ATOM 827 C CA . ARG A 1 107 ? -6.789 -8.075 1.414 1.00 94.44 107 ARG A CA 1
ATOM 828 C C . ARG A 1 107 ? -8.310 -7.923 1.314 1.00 94.44 107 ARG A C 1
ATOM 830 O O . ARG A 1 107 ? -8.787 -6.881 0.877 1.00 94.44 107 ARG A O 1
ATOM 837 N N . THR A 1 108 ? -9.060 -8.960 1.681 1.00 95.44 108 THR A N 1
ATOM 838 C CA . THR A 1 108 ? -10.526 -8.980 1.592 1.00 95.44 108 THR A CA 1
ATOM 839 C C . THR A 1 108 ? -11.134 -8.095 2.671 1.00 95.44 108 THR A C 1
ATOM 841 O O . THR A 1 108 ? -12.061 -7.338 2.406 1.00 95.44 108 THR A O 1
ATOM 844 N N . GLU A 1 109 ? -10.565 -8.129 3.871 1.00 94.12 109 GLU A N 1
ATOM 845 C CA . GLU A 1 109 ? -10.924 -7.263 4.980 1.00 94.12 109 GLU A CA 1
ATOM 846 C C . GLU A 1 109 ? -10.582 -5.804 4.666 1.00 94.12 109 GLU A C 1
ATOM 848 O O . GLU A 1 109 ? -11.426 -4.933 4.856 1.00 94.12 109 GLU A O 1
ATOM 853 N N . ALA A 1 110 ? -9.400 -5.534 4.100 1.00 94.25 110 ALA A N 1
ATOM 854 C CA . ALA A 1 110 ? -9.043 -4.193 3.633 1.00 94.25 110 ALA A CA 1
ATOM 855 C C . ALA A 1 110 ? -10.065 -3.652 2.610 1.00 94.25 110 ALA A C 1
ATOM 857 O O . ALA A 1 110 ? -10.542 -2.525 2.741 1.00 94.25 110 ALA A O 1
ATOM 858 N N . ALA A 1 111 ? -10.468 -4.479 1.638 1.00 95.12 111 ALA A N 1
ATOM 859 C CA . ALA A 1 111 ? -11.514 -4.145 0.671 1.00 95.12 111 ALA A CA 1
ATOM 860 C C . ALA A 1 111 ? -12.889 -3.907 1.322 1.00 95.12 111 ALA A C 1
ATOM 862 O O . ALA A 1 111 ? -13.609 -2.989 0.934 1.00 95.12 111 ALA A O 1
ATOM 863 N N . ALA A 1 112 ? -13.278 -4.727 2.302 1.00 93.50 112 ALA A N 1
ATOM 864 C CA . ALA A 1 112 ? -14.543 -4.572 3.018 1.00 93.50 112 A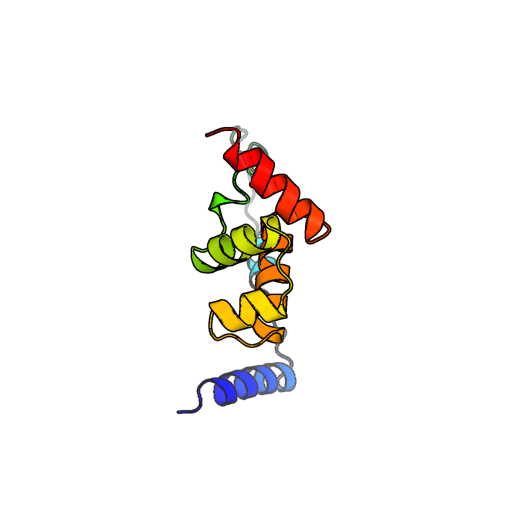LA A CA 1
ATOM 865 C C . ALA A 1 112 ? -14.584 -3.265 3.822 1.00 93.50 112 ALA A C 1
ATOM 867 O O . ALA A 1 112 ? -15.560 -2.523 3.721 1.00 93.50 112 ALA A O 1
ATOM 868 N N . ARG A 1 113 ? -13.500 -2.939 4.539 1.00 92.12 113 ARG A N 1
ATOM 869 C CA . ARG A 1 113 ? -13.372 -1.675 5.280 1.00 92.12 113 ARG A CA 1
ATOM 870 C C . ARG A 1 113 ? -13.487 -0.466 4.348 1.00 92.12 113 ARG A C 1
ATOM 872 O O . ARG A 1 113 ? -14.249 0.447 4.653 1.00 92.12 113 ARG A O 1
ATOM 879 N N . PHE A 1 114 ? -12.821 -0.494 3.191 1.00 93.25 114 PHE A N 1
ATOM 880 C CA . PHE A 1 114 ? -12.921 0.576 2.191 1.00 93.25 114 PHE A CA 1
ATOM 881 C C . PHE A 1 114 ? -14.349 0.772 1.659 1.00 93.25 114 PHE A C 1
ATOM 883 O O . PHE A 1 114 ? -14.808 1.901 1.527 1.00 93.25 114 PHE A O 1
ATOM 890 N N . ARG A 1 115 ? -15.096 -0.310 1.403 1.00 92.44 115 ARG A N 1
ATOM 891 C CA . ARG A 1 115 ? -16.508 -0.198 0.992 1.00 92.44 115 ARG A CA 1
ATOM 892 C C . ARG A 1 115 ? -17.368 0.433 2.089 1.00 92.44 115 ARG A C 1
ATOM 894 O O . ARG A 1 115 ? -18.085 1.389 1.820 1.00 92.44 115 ARG A O 1
ATOM 901 N N . SER A 1 116 ? -17.198 -0.009 3.336 1.00 90.06 116 SER A N 1
ATOM 902 C CA . SER A 1 116 ? -17.948 0.536 4.478 1.00 90.06 116 SER A CA 1
ATOM 903 C C . SER A 1 116 ? -17.657 2.014 4.774 1.00 90.06 116 SER A C 1
ATOM 905 O O . SER A 1 116 ? -18.486 2.693 5.373 1.00 90.06 116 SER A O 1
ATOM 907 N N . SER A 1 117 ? -16.488 2.535 4.376 1.00 87.88 117 SER A N 1
ATOM 908 C CA . SER A 1 117 ? -16.172 3.960 4.525 1.00 87.88 117 SER A CA 1
ATOM 909 C C . SER A 1 117 ? -16.758 4.830 3.418 1.00 87.88 117 SER A C 1
ATOM 911 O O . SER A 1 117 ? -16.981 6.009 3.658 1.00 87.88 117 SER A O 1
ATOM 913 N N . GLN A 1 118 ? -16.990 4.266 2.227 1.00 84.56 118 GLN A N 1
ATOM 914 C CA . GLN A 1 118 ? -17.626 4.975 1.111 1.00 84.56 118 GLN A CA 1
ATOM 915 C C . GLN A 1 118 ? -19.127 5.165 1.358 1.00 84.56 118 GLN A C 1
ATOM 917 O O . GLN A 1 118 ? -19.674 6.195 1.005 1.00 84.56 118 GLN A O 1
ATOM 922 N N . GLU A 1 119 ? -19.782 4.210 2.023 1.00 79.69 119 GLU A N 1
ATOM 923 C CA . GLU A 1 119 ? -21.212 4.283 2.374 1.00 79.69 119 GLU A CA 1
ATOM 924 C C . GLU A 1 119 ? -21.535 5.321 3.464 1.00 79.69 119 GLU A C 1
ATOM 926 O O . GLU A 1 119 ? -22.694 5.668 3.671 1.00 79.69 119 GLU A O 1
ATOM 931 N N . ARG A 1 120 ? -20.522 5.788 4.204 1.00 68.06 120 ARG A N 1
ATOM 932 C CA . ARG A 1 120 ? -20.669 6.780 5.283 1.00 68.06 120 ARG A CA 1
ATOM 933 C C . ARG A 1 120 ? -20.496 8.227 4.807 1.00 68.06 120 ARG A C 1
ATOM 935 O O . ARG A 1 120 ? -20.589 9.129 5.639 1.00 68.06 120 ARG A O 1
ATOM 942 N N . HIS A 1 121 ? -20.201 8.425 3.527 1.00 51.22 121 HIS A N 1
ATOM 943 C CA . HIS A 1 121 ? -20.021 9.720 2.875 1.00 51.22 121 HIS A CA 1
ATOM 944 C C . HIS A 1 121 ? -21.212 10.028 1.969 1.00 51.22 121 HIS A C 1
ATOM 946 O O . HIS A 1 121 ? -21.546 11.229 1.871 1.00 51.22 121 HIS A O 1
#

Radius of gyration: 22.06 Å; chains: 1; bounding box: 55×28×60 Å

Sequence (121 aa):
MNLSLDIWLSVIRLMLCGGEYLPPELIRNAKLDIQSPALPPGNSFGPPRAKTQNTGIAELTARELQILEMVSRGLQNKLIAAEFRLSEHTVKIHLHNIITKLGAHNRTEAAARFRSSQERH